Protein AF-I0S6Y0-F1 (afdb_monomer_lite)

Sequence (88 aa):
MHAPFYSRAIPVHQIATITCGPDDGMNHGLLNWFVTGLATSPDGLRINNGGQAHIDMSTTEGLRSVVVVDDLSQTEQLICAVRTTCSR

Radius of gyration: 13.36 Å; chains: 1; bounding box: 36×28×32 Å

Foldseek 3Di:
DDDPPDDDDDPLVQWPDKDKDWAPLDPPDDDPDDDDCQVPDPQAEEARPRATMWMWTATPVGHIYIYHDHDPVVSVVVVVVSVVVVVD

pLDDT: mean 76.84, std 16.43, range [37.88, 93.81]

Structure (mmCIF, N/CA/C/O backbone):
data_AF-I0S6Y0-F1
#
_entry.id   AF-I0S6Y0-F1
#
loop_
_atom_site.group_PDB
_atom_site.id
_atom_site.type_symbol
_atom_site.label_atom_id
_atom_site.label_alt_id
_atom_site.label_comp_id
_atom_site.label_asym_id
_atom_site.label_entity_id
_atom_site.label_seq_id
_atom_site.pdbx_PDB_ins_code
_atom_site.Cartn_x
_atom_site.Cartn_y
_atom_site.Cartn_z
_atom_site.occupancy
_atom_site.B_iso_or_equiv
_atom_site.auth_seq_id
_atom_site.auth_comp_id
_atom_site.auth_asym_id
_atom_site.auth_atom_id
_atom_site.pdbx_PDB_model_num
ATOM 1 N N . MET A 1 1 ? 16.357 -23.298 6.487 1.00 37.88 1 MET A N 1
ATOM 2 C CA . MET A 1 1 ? 15.947 -22.256 7.452 1.00 37.88 1 MET A CA 1
ATOM 3 C C . MET A 1 1 ? 14.620 -21.704 6.943 1.00 37.88 1 MET A C 1
ATOM 5 O O . MET A 1 1 ? 14.623 -20.926 6.003 1.00 37.88 1 MET A O 1
ATOM 9 N N . HIS A 1 2 ? 13.487 -22.220 7.425 1.00 41.44 2 HIS A N 1
ATOM 10 C CA . HIS A 1 2 ? 12.173 -21.701 7.034 1.00 41.44 2 HIS A CA 1
ATOM 11 C C . HIS A 1 2 ? 11.905 -20.471 7.896 1.00 41.44 2 HIS A C 1
ATOM 13 O O . HIS A 1 2 ? 11.530 -20.611 9.058 1.00 41.44 2 HIS A O 1
ATOM 19 N N . ALA A 1 3 ? 12.169 -19.275 7.369 1.00 41.06 3 ALA A N 1
ATOM 20 C CA . ALA A 1 3 ? 11.621 -18.077 7.988 1.00 41.06 3 ALA A CA 1
ATOM 21 C C . ALA A 1 3 ? 10.087 -18.217 7.950 1.00 41.06 3 ALA A C 1
ATOM 23 O O . ALA A 1 3 ? 9.552 -18.524 6.879 1.00 41.06 3 ALA A O 1
ATOM 24 N N . PRO A 1 4 ? 9.369 -18.086 9.079 1.00 48.12 4 PRO A N 1
ATOM 25 C CA . PRO A 1 4 ? 7.917 -18.107 9.047 1.00 48.12 4 PRO A CA 1
ATOM 26 C C . PRO A 1 4 ? 7.474 -16.935 8.177 1.00 48.12 4 PRO A C 1
ATOM 28 O O . PRO A 1 4 ? 7.810 -15.790 8.473 1.00 48.12 4 PRO A O 1
ATOM 31 N N . PHE A 1 5 ? 6.769 -17.223 7.082 1.00 53.47 5 PHE A N 1
ATOM 32 C CA . PHE A 1 5 ? 6.158 -16.197 6.249 1.00 53.47 5 PHE A CA 1
ATOM 33 C C . PHE A 1 5 ? 5.225 -15.373 7.138 1.00 53.47 5 PHE A C 1
ATOM 35 O O . PHE A 1 5 ? 4.125 -15.808 7.480 1.00 53.47 5 PHE A O 1
ATOM 42 N N . TYR A 1 6 ? 5.692 -14.207 7.579 1.00 59.28 6 TYR A N 1
ATOM 43 C CA . TYR A 1 6 ? 4.843 -13.242 8.252 1.00 59.28 6 TYR A CA 1
ATOM 44 C C . TYR A 1 6 ? 3.744 -12.849 7.280 1.00 59.28 6 TYR A C 1
ATOM 46 O O . TYR A 1 6 ? 3.995 -12.262 6.231 1.00 59.28 6 TYR A O 1
ATOM 54 N N . SER A 1 7 ? 2.527 -13.229 7.635 1.00 64.81 7 SER A N 1
ATOM 55 C CA . SER A 1 7 ? 1.321 -12.828 6.942 1.00 64.81 7 SER A CA 1
ATOM 56 C C . SER A 1 7 ? 0.464 -12.055 7.929 1.00 64.81 7 SER A C 1
ATOM 58 O O . SER A 1 7 ? 0.320 -12.429 9.094 1.00 64.81 7 SER A O 1
ATOM 60 N N . ARG A 1 8 ? -0.082 -10.936 7.464 1.00 72.81 8 ARG A N 1
ATOM 61 C CA . ARG A 1 8 ? -1.055 -10.145 8.204 1.00 72.81 8 ARG A CA 1
ATOM 62 C C . ARG A 1 8 ? -2.188 -9.804 7.257 1.00 72.81 8 ARG A C 1
ATOM 64 O O . ARG A 1 8 ? -1.951 -9.238 6.195 1.00 72.81 8 ARG A O 1
ATOM 71 N N . ALA A 1 9 ? -3.407 -10.139 7.656 1.00 80.94 9 ALA A N 1
ATOM 72 C CA . ALA A 1 9 ? -4.602 -9.658 6.984 1.00 80.94 9 ALA A CA 1
ATOM 73 C C . ALA A 1 9 ? -5.011 -8.314 7.600 1.00 80.94 9 ALA A C 1
ATOM 75 O O . ALA A 1 9 ? -5.086 -8.191 8.824 1.00 80.94 9 ALA A O 1
ATOM 76 N N . ILE A 1 10 ? -5.271 -7.317 6.754 1.00 82.88 10 ILE A N 1
ATOM 77 C CA . ILE A 1 10 ? -5.895 -6.049 7.140 1.00 82.88 10 ILE A CA 1
ATOM 78 C C . ILE A 1 10 ? -7.269 -6.022 6.461 1.00 82.88 10 ILE A C 1
ATOM 80 O O . ILE A 1 10 ? -7.328 -6.030 5.229 1.00 82.88 10 ILE A O 1
ATOM 84 N N . PRO A 1 11 ? -8.378 -6.040 7.221 1.00 88.00 11 PRO A N 1
ATOM 85 C CA . PRO A 1 11 ? -9.706 -5.869 6.655 1.00 88.00 11 PRO A CA 1
ATOM 86 C C . PRO A 1 11 ? -9.812 -4.547 5.895 1.00 88.00 11 PRO A C 1
ATOM 88 O O . PRO A 1 11 ? -9.420 -3.498 6.398 1.00 88.00 11 PRO A O 1
ATOM 91 N N . VAL A 1 12 ? -10.397 -4.588 4.700 1.00 87.12 12 VAL A N 1
ATOM 92 C CA . VAL A 1 12 ? -10.477 -3.421 3.808 1.00 87.12 12 VAL A CA 1
ATOM 93 C C . VAL A 1 12 ? -11.185 -2.224 4.461 1.00 87.12 12 VAL A C 1
ATOM 95 O O . VAL A 1 12 ? -10.743 -1.094 4.298 1.00 87.12 12 VAL A O 1
ATOM 98 N N . HIS A 1 13 ? -12.215 -2.460 5.282 1.00 89.12 13 HIS A N 1
ATOM 99 C CA . HIS A 1 13 ? -12.929 -1.398 6.006 1.00 89.12 13 HIS A CA 1
ATOM 100 C C . HIS A 1 13 ? -12.086 -0.693 7.085 1.00 89.12 13 HIS A C 1
ATOM 102 O O . HIS A 1 13 ? -12.493 0.350 7.585 1.00 89.12 13 HIS A O 1
ATOM 108 N N . GLN A 1 14 ? -10.935 -1.255 7.466 1.00 90.75 14 GLN A N 1
ATOM 109 C CA . GLN A 1 14 ? -9.994 -0.626 8.395 1.00 90.75 14 GLN A CA 1
ATOM 110 C C . GLN A 1 14 ? -8.967 0.250 7.673 1.00 90.75 14 GLN A C 1
ATOM 112 O O . GLN A 1 14 ? -8.184 0.920 8.341 1.00 90.75 14 GLN A O 1
ATOM 117 N N . ILE A 1 15 ? -8.936 0.256 6.336 1.00 90.62 15 ILE A N 1
ATOM 118 C CA . ILE A 1 15 ? -8.016 1.082 5.550 1.00 90.62 15 ILE A CA 1
ATOM 119 C C . ILE A 1 15 ? -8.543 2.519 5.538 1.00 90.62 15 ILE A C 1
ATOM 121 O O . ILE A 1 15 ? -9.573 2.810 4.934 1.00 90.62 15 ILE A O 1
ATOM 125 N N . ALA A 1 16 ? -7.820 3.423 6.196 1.00 92.44 16 ALA A N 1
ATOM 126 C CA . ALA A 1 16 ? -8.148 4.844 6.244 1.00 92.44 16 ALA A CA 1
ATOM 127 C C . ALA A 1 16 ? -7.612 5.585 5.012 1.00 92.44 16 ALA A C 1
ATOM 129 O O . ALA A 1 16 ? -8.313 6.403 4.419 1.00 92.44 16 ALA A O 1
ATOM 130 N N . THR A 1 17 ? -6.375 5.289 4.607 1.00 92.81 17 THR A N 1
ATOM 131 C CA . THR A 1 17 ? -5.760 5.868 3.407 1.00 92.81 17 THR A CA 1
ATOM 132 C C . THR A 1 17 ? -4.993 4.813 2.628 1.00 92.81 17 THR A C 1
ATOM 134 O O . THR A 1 17 ? -4.401 3.903 3.209 1.00 92.81 17 THR A O 1
ATOM 137 N N . ILE A 1 18 ? -4.988 4.963 1.303 1.00 92.75 18 ILE A N 1
ATOM 138 C CA . ILE A 1 18 ? -4.150 4.178 0.400 1.00 92.75 18 ILE A CA 1
ATOM 139 C C . ILE A 1 18 ? -3.681 5.056 -0.767 1.00 92.75 18 ILE A C 1
ATOM 141 O O . ILE A 1 18 ? -4.500 5.673 -1.457 1.00 92.75 18 ILE A O 1
ATOM 145 N N . THR A 1 19 ? -2.368 5.138 -0.963 1.00 93.81 19 THR A N 1
ATOM 146 C CA . THR A 1 19 ? -1.705 5.920 -2.019 1.00 93.81 19 THR A CA 1
ATOM 147 C C . THR A 1 19 ? -0.567 5.116 -2.637 1.00 93.81 19 THR A C 1
ATOM 149 O O . THR A 1 19 ? -0.150 4.105 -2.078 1.00 93.81 19 THR A O 1
ATOM 152 N N . CYS A 1 20 ? -0.076 5.539 -3.800 1.00 93.38 20 CYS A N 1
ATOM 153 C CA . CYS A 1 20 ? 1.043 4.892 -4.479 1.00 93.38 20 CYS A CA 1
ATOM 154 C C . CYS A 1 20 ? 2.048 5.905 -5.015 1.00 93.38 20 CYS A C 1
ATOM 156 O O . CYS A 1 20 ? 1.703 7.064 -5.263 1.00 93.38 20 CYS A O 1
ATOM 158 N N . GLY A 1 21 ? 3.268 5.433 -5.248 1.00 91.69 21 GLY A N 1
ATOM 159 C CA . GLY A 1 21 ? 4.342 6.223 -5.827 1.00 91.69 21 GLY A CA 1
ATOM 160 C C . GLY A 1 21 ? 5.475 5.358 -6.381 1.00 91.69 21 GLY A C 1
ATOM 161 O O . GLY A 1 21 ? 5.480 4.139 -6.188 1.00 91.69 21 GLY A O 1
ATOM 162 N N . PRO A 1 22 ? 6.430 5.975 -7.097 1.00 92.31 22 PRO A N 1
ATOM 163 C CA . PRO A 1 22 ? 7.657 5.303 -7.503 1.00 92.31 22 PRO A CA 1
ATOM 164 C C . PRO A 1 22 ? 8.512 4.957 -6.277 1.00 92.31 22 PRO A C 1
ATOM 166 O O . PRO A 1 22 ? 8.492 5.667 -5.273 1.00 92.31 22 PRO A O 1
ATOM 169 N N . ASP A 1 23 ? 9.285 3.884 -6.372 1.00 88.12 23 ASP A N 1
ATOM 170 C CA . ASP A 1 23 ? 10.244 3.440 -5.361 1.00 88.12 23 ASP A CA 1
ATOM 171 C C . ASP A 1 23 ? 11.591 3.191 -6.048 1.00 88.12 23 ASP A C 1
ATOM 173 O O . ASP A 1 23 ? 11.635 2.770 -7.203 1.00 88.12 23 ASP A O 1
ATOM 177 N N . ASP A 1 24 ? 12.698 3.473 -5.374 1.00 82.12 24 ASP A N 1
ATOM 178 C CA . ASP A 1 24 ? 14.040 3.233 -5.917 1.00 82.12 24 ASP A CA 1
ATOM 179 C C . ASP A 1 24 ? 14.558 1.819 -5.610 1.00 82.12 24 ASP A C 1
ATOM 181 O O . ASP A 1 24 ? 15.707 1.494 -5.917 1.00 82.12 24 ASP A O 1
ATOM 185 N N . GLY A 1 25 ? 13.722 0.970 -5.002 1.00 70.19 25 GLY A N 1
ATOM 186 C CA . GLY A 1 25 ? 14.049 -0.397 -4.606 1.00 70.19 25 GLY A CA 1
ATOM 187 C C . GLY A 1 25 ? 15.007 -0.458 -3.418 1.00 70.19 25 GLY A C 1
ATOM 188 O O . GLY A 1 25 ? 15.297 -1.541 -2.894 1.00 70.19 25 GLY A O 1
ATOM 189 N N . MET A 1 26 ? 15.486 0.693 -2.944 1.00 72.31 26 MET A N 1
ATOM 190 C CA . MET A 1 26 ? 16.445 0.772 -1.867 1.00 72.31 26 MET A CA 1
ATOM 191 C C . MET A 1 26 ? 15.732 0.638 -0.520 1.00 72.31 26 MET A C 1
ATOM 193 O O . MET A 1 26 ? 14.595 1.058 -0.284 1.00 72.31 26 MET A O 1
ATOM 197 N N . ASN A 1 27 ? 16.429 0.016 0.427 1.00 65.81 27 ASN A N 1
ATOM 198 C CA . ASN A 1 27 ? 15.984 -0.020 1.811 1.00 65.81 27 ASN A CA 1
ATOM 199 C C . ASN A 1 27 ? 16.482 1.233 2.522 1.00 65.81 27 ASN A C 1
ATOM 201 O O . ASN A 1 27 ? 17.565 1.228 3.099 1.00 65.81 27 ASN A O 1
ATOM 205 N N . HIS A 1 28 ? 15.675 2.295 2.500 1.00 64.81 28 HIS A N 1
ATOM 206 C CA . HIS A 1 28 ? 15.990 3.611 3.081 1.00 64.81 28 HIS A CA 1
ATOM 207 C C . HIS A 1 28 ? 16.024 3.644 4.621 1.00 64.81 28 HIS A C 1
ATOM 209 O O . HIS A 1 28 ? 15.875 4.693 5.234 1.00 64.81 28 HIS A O 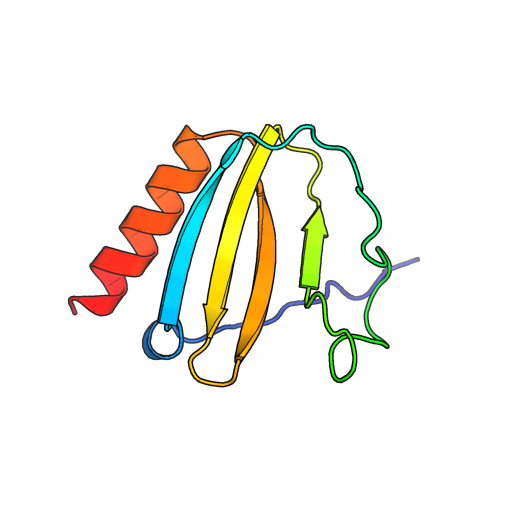1
ATOM 215 N N . GLY A 1 29 ? 16.274 2.498 5.258 1.00 59.56 29 GLY A N 1
ATOM 216 C CA . GLY A 1 29 ? 16.307 2.367 6.708 1.00 59.56 29 GLY A CA 1
ATOM 217 C C . GLY A 1 29 ? 14.920 2.137 7.290 1.00 59.56 29 GLY A C 1
ATOM 218 O O . GLY A 1 29 ? 14.371 3.000 7.953 1.00 59.56 29 GLY A O 1
ATOM 219 N N . LEU A 1 30 ? 14.382 0.936 7.084 1.00 51.94 30 LEU A N 1
ATOM 220 C CA . LEU A 1 30 ? 13.334 0.357 7.921 1.00 51.94 30 LEU A CA 1
ATOM 221 C C . LEU A 1 30 ? 13.761 -1.081 8.201 1.00 51.94 30 LEU A C 1
ATOM 223 O O . LEU A 1 30 ? 14.261 -1.762 7.307 1.00 51.94 30 LEU A O 1
ATOM 227 N N . LEU A 1 31 ? 13.694 -1.496 9.463 1.00 50.34 31 LEU A N 1
ATOM 228 C CA . LEU A 1 31 ? 14.247 -2.755 9.956 1.00 50.34 31 LEU A CA 1
ATOM 229 C C . LEU A 1 31 ? 13.677 -3.949 9.160 1.00 50.34 31 LEU A C 1
ATOM 231 O O . LEU A 1 31 ? 12.579 -4.426 9.435 1.00 50.34 31 LEU A O 1
ATOM 235 N N . ASN A 1 32 ? 14.427 -4.443 8.173 1.00 50.59 32 ASN A N 1
ATOM 236 C CA . ASN A 1 32 ? 14.065 -5.621 7.391 1.00 50.59 32 ASN A CA 1
ATOM 237 C C . ASN A 1 32 ? 14.528 -6.876 8.123 1.00 50.59 32 ASN A C 1
ATOM 239 O O . ASN A 1 32 ? 15.534 -7.473 7.758 1.00 50.59 32 ASN A O 1
ATOM 243 N N . TRP A 1 33 ? 13.821 -7.279 9.174 1.00 46.38 33 TRP A N 1
ATOM 244 C CA . TRP A 1 33 ? 13.784 -8.692 9.542 1.00 46.38 33 TRP A CA 1
ATOM 245 C C . TRP A 1 33 ? 12.518 -9.013 10.330 1.00 46.38 33 TRP A C 1
ATOM 247 O O . TRP A 1 33 ? 11.983 -8.175 11.055 1.00 46.38 33 TRP A O 1
ATOM 257 N N . PHE A 1 34 ? 12.028 -10.238 10.145 1.00 44.12 34 PHE A N 1
ATOM 258 C CA . PHE A 1 34 ? 10.763 -10.734 10.675 1.00 44.12 34 PHE A CA 1
ATOM 259 C C . PHE A 1 34 ? 10.564 -10.405 12.167 1.00 44.12 34 PHE A C 1
ATOM 261 O O . PHE A 1 34 ? 11.265 -10.931 13.024 1.00 44.12 34 PHE A O 1
ATOM 268 N N . VAL A 1 35 ? 9.522 -9.615 12.450 1.00 52.19 35 VAL A N 1
ATOM 269 C CA . VAL A 1 35 ? 8.711 -9.712 13.674 1.00 52.19 35 VAL A CA 1
ATOM 270 C C . VAL A 1 35 ? 9.472 -9.519 14.993 1.00 52.19 35 VAL A C 1
ATOM 272 O O . VAL A 1 35 ? 9.694 -10.482 15.709 1.00 52.19 35 VAL A O 1
ATOM 275 N N . THR A 1 36 ? 9.760 -8.279 15.398 1.00 47.78 36 THR A N 1
ATOM 276 C CA . THR A 1 36 ? 9.859 -7.947 16.845 1.00 47.78 36 THR A CA 1
ATOM 277 C C . THR A 1 36 ? 9.521 -6.491 17.187 1.00 47.78 36 THR A C 1
ATOM 279 O O . THR A 1 36 ? 9.108 -6.230 18.310 1.00 47.78 36 THR A O 1
ATOM 282 N N . GLY A 1 37 ? 9.622 -5.547 16.242 1.00 48.66 37 GLY A N 1
ATOM 283 C CA . GLY A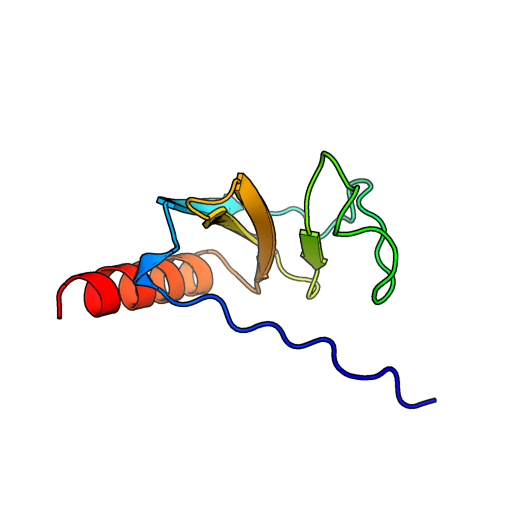 1 37 ? 9.478 -4.111 16.539 1.00 48.66 37 GLY A CA 1
ATOM 284 C C . GLY A 1 37 ? 8.184 -3.426 16.090 1.00 48.66 37 GLY A C 1
ATOM 285 O O . GLY A 1 37 ? 8.031 -2.240 16.351 1.00 48.66 37 GLY A O 1
ATOM 286 N N . LEU A 1 38 ? 7.252 -4.110 15.408 1.00 56.50 38 LEU A N 1
ATOM 287 C CA . LEU A 1 38 ? 6.119 -3.426 14.756 1.00 56.50 38 LEU A CA 1
ATOM 288 C C . LEU A 1 38 ? 5.220 -2.661 15.739 1.00 56.50 38 LEU A C 1
ATOM 290 O O . LEU A 1 38 ? 4.764 -1.571 15.416 1.00 56.50 38 LEU A O 1
ATOM 294 N N . ALA A 1 39 ? 4.983 -3.209 16.934 1.00 53.81 39 ALA A N 1
ATOM 295 C CA . ALA A 1 39 ? 4.144 -2.560 17.944 1.00 53.81 39 ALA A CA 1
ATOM 296 C C . ALA A 1 39 ? 4.730 -1.228 18.449 1.00 53.81 39 ALA A C 1
ATOM 298 O O . ALA A 1 39 ? 4.002 -0.422 19.020 1.00 53.81 39 ALA A O 1
ATOM 299 N N . THR A 1 40 ? 6.031 -1.001 18.250 1.00 55.81 40 THR A N 1
ATOM 300 C CA . THR A 1 40 ? 6.765 0.155 18.779 1.00 55.81 40 THR A CA 1
ATOM 301 C C . THR A 1 40 ? 7.503 0.951 17.701 1.00 55.81 40 THR A C 1
ATOM 303 O O . THR A 1 40 ? 8.178 1.918 18.037 1.00 55.81 40 THR A O 1
ATOM 306 N N . SER A 1 41 ? 7.421 0.551 16.426 1.00 63.06 41 SER A N 1
ATOM 307 C CA . SER A 1 41 ? 8.086 1.239 15.315 1.00 63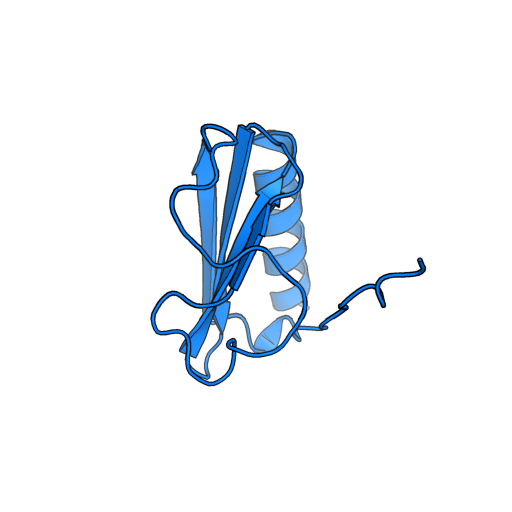.06 41 SER A CA 1
ATOM 308 C C . SER A 1 41 ? 7.299 2.503 14.953 1.00 63.06 41 SER A C 1
ATOM 310 O O . SER A 1 41 ? 6.171 2.372 14.468 1.00 63.06 41 SER A O 1
ATOM 312 N N . PRO A 1 42 ? 7.857 3.715 15.145 1.00 64.75 42 PRO A N 1
ATOM 313 C CA . PRO A 1 42 ? 7.177 4.951 14.752 1.00 64.75 42 PRO A CA 1
ATOM 314 C C . PRO A 1 42 ? 6.979 5.045 13.231 1.00 64.75 42 PRO A C 1
ATOM 316 O O . PRO A 1 42 ? 6.029 5.677 12.770 1.00 64.75 42 PRO A O 1
ATOM 319 N N . ASP A 1 43 ? 7.829 4.363 12.462 1.00 68.44 43 ASP A N 1
ATOM 320 C CA . ASP A 1 43 ? 7.818 4.385 10.999 1.00 68.44 43 ASP A CA 1
ATOM 321 C C . ASP A 1 43 ? 6.959 3.263 10.382 1.00 68.44 43 ASP A C 1
ATOM 323 O O . ASP A 1 43 ? 6.802 3.179 9.165 1.00 68.44 43 ASP A O 1
ATOM 327 N N . GLY A 1 44 ? 6.357 2.404 11.214 1.00 74.88 44 GLY A N 1
ATOM 328 C CA . GLY A 1 44 ? 5.469 1.330 10.771 1.00 74.88 44 GLY A CA 1
ATOM 329 C C . GLY A 1 44 ? 6.197 0.134 10.150 1.00 74.88 44 GLY A C 1
ATOM 330 O O . GLY A 1 44 ? 7.293 -0.239 10.579 1.00 74.88 44 GLY A O 1
ATOM 331 N N . LEU A 1 45 ? 5.539 -0.516 9.186 1.00 78.38 45 LEU A N 1
ATOM 332 C CA . LEU A 1 45 ? 6.027 -1.702 8.474 1.00 78.38 45 LEU A CA 1
ATOM 333 C C . LEU A 1 45 ? 6.408 -1.342 7.037 1.00 78.38 45 LEU A C 1
ATOM 335 O O . LEU A 1 45 ? 5.559 -0.841 6.313 1.00 78.38 45 LEU A O 1
ATOM 339 N N . ARG A 1 46 ? 7.611 -1.692 6.577 1.00 79.56 46 ARG A N 1
ATOM 340 C CA . ARG A 1 46 ? 7.926 -1.732 5.141 1.00 79.56 46 ARG A CA 1
ATOM 341 C C . ARG A 1 46 ? 8.214 -3.161 4.717 1.00 79.56 46 ARG A C 1
ATOM 343 O O . ARG A 1 46 ? 9.070 -3.819 5.298 1.00 79.56 46 ARG A O 1
ATOM 350 N N . ILE A 1 47 ? 7.484 -3.631 3.716 1.00 78.00 47 ILE A N 1
ATOM 351 C CA . ILE A 1 47 ? 7.691 -4.923 3.071 1.00 78.00 47 ILE A CA 1
ATOM 352 C C . ILE A 1 47 ? 8.349 -4.624 1.730 1.00 78.00 47 ILE A C 1
ATOM 354 O O . ILE A 1 47 ? 7.678 -4.193 0.793 1.00 78.00 47 ILE A O 1
ATOM 358 N N . ASN A 1 48 ? 9.669 -4.785 1.660 1.00 76.25 48 ASN A N 1
ATOM 359 C CA . ASN A 1 48 ? 10.399 -4.587 0.417 1.00 76.25 48 ASN A CA 1
ATOM 360 C C . ASN A 1 48 ? 10.511 -5.912 -0.353 1.00 76.25 48 ASN A C 1
ATOM 362 O O . ASN A 1 48 ? 11.237 -6.808 0.075 1.00 76.25 48 ASN A O 1
ATOM 366 N N . ASN A 1 49 ? 9.814 -6.012 -1.488 1.00 71.06 49 ASN A N 1
ATOM 367 C CA . ASN A 1 49 ? 9.875 -7.168 -2.388 1.00 71.06 49 ASN A CA 1
ATOM 368 C C . ASN A 1 49 ? 10.820 -6.967 -3.590 1.00 71.06 49 ASN A C 1
ATOM 370 O O . ASN A 1 49 ? 10.835 -7.805 -4.484 1.00 71.06 49 ASN A O 1
ATOM 374 N N . GLY A 1 50 ? 11.627 -5.899 -3.613 1.00 71.31 50 GLY A N 1
ATOM 375 C CA . GLY A 1 50 ? 12.617 -5.653 -4.669 1.00 71.31 50 GLY A CA 1
ATOM 376 C C . GLY A 1 50 ? 12.051 -5.051 -5.959 1.00 71.31 50 GLY A C 1
ATOM 377 O O . GLY A 1 50 ? 12.565 -5.349 -7.033 1.00 71.31 50 GLY A O 1
ATOM 378 N N . GLY A 1 51 ? 11.008 -4.226 -5.857 1.00 83.94 51 GLY A N 1
ATOM 379 C CA . GLY A 1 51 ? 10.376 -3.552 -6.995 1.00 83.94 51 GLY A CA 1
ATOM 380 C C . GLY A 1 51 ? 10.701 -2.056 -7.102 1.00 83.94 51 GLY A C 1
ATOM 381 O O . GLY A 1 51 ? 11.529 -1.537 -6.357 1.00 83.94 51 GLY A O 1
ATOM 382 N N . GLN A 1 52 ? 10.048 -1.371 -8.044 1.00 90.56 52 GLN A N 1
ATOM 383 C CA . GLN A 1 52 ? 10.293 0.045 -8.395 1.00 90.56 52 GLN A CA 1
ATOM 384 C C . GLN A 1 52 ? 9.069 0.948 -8.150 1.00 90.56 52 GLN A C 1
ATOM 386 O O . GLN A 1 52 ? 8.991 2.083 -8.629 1.00 90.56 52 GLN A O 1
ATOM 391 N N . ALA A 1 53 ? 8.075 0.448 -7.420 1.00 92.00 53 ALA A N 1
ATOM 392 C CA . ALA A 1 53 ? 6.930 1.222 -6.963 1.00 92.00 53 ALA A CA 1
ATOM 393 C C . ALA A 1 53 ? 6.519 0.784 -5.558 1.00 92.00 53 ALA A C 1
ATOM 395 O O . ALA A 1 53 ? 6.906 -0.286 -5.093 1.00 92.00 53 ALA A O 1
ATOM 396 N N . HIS A 1 54 ? 5.724 1.594 -4.870 1.00 90.69 54 HIS A N 1
ATOM 397 C CA . HIS A 1 54 ? 5.206 1.245 -3.554 1.00 90.69 54 HIS A CA 1
ATOM 398 C C . HIS A 1 54 ? 3.757 1.679 -3.355 1.00 90.69 54 HIS A C 1
ATOM 400 O O . HIS A 1 54 ? 3.238 2.567 -4.036 1.00 90.69 54 HIS A O 1
ATOM 406 N N . ILE A 1 55 ? 3.122 1.040 -2.376 1.00 90.88 55 ILE A N 1
ATOM 407 C CA . ILE A 1 55 ? 1.833 1.430 -1.814 1.00 90.88 55 ILE A CA 1
ATOM 408 C C . ILE A 1 55 ? 2.054 1.862 -0.373 1.00 90.88 55 ILE A C 1
ATOM 410 O O . ILE A 1 55 ? 2.573 1.078 0.420 1.00 90.88 55 ILE A O 1
ATOM 414 N N . ASP A 1 56 ? 1.592 3.060 -0.034 1.00 90.81 56 ASP A N 1
ATOM 415 C CA . ASP A 1 56 ? 1.438 3.518 1.343 1.00 90.81 56 ASP A CA 1
ATOM 416 C C . ASP A 1 56 ? 0.007 3.275 1.802 1.00 90.81 56 ASP A C 1
ATOM 418 O O . ASP A 1 56 ? -0.960 3.696 1.162 1.00 90.81 56 ASP A O 1
ATOM 422 N N . MET A 1 57 ? -0.127 2.624 2.949 1.00 90.94 57 MET A N 1
ATOM 423 C CA . MET A 1 57 ? -1.402 2.333 3.578 1.00 90.94 57 MET A CA 1
ATOM 424 C C . MET A 1 57 ? -1.381 2.778 5.033 1.00 90.94 57 MET A C 1
ATOM 426 O O . MET A 1 57 ? -0.437 2.491 5.773 1.00 90.94 57 MET A O 1
ATOM 430 N N . SER A 1 58 ? -2.464 3.419 5.467 1.00 90.69 58 SER A N 1
ATOM 431 C CA . SER A 1 58 ? -2.737 3.610 6.888 1.00 90.69 58 SER A CA 1
ATOM 432 C C . SER A 1 58 ? -4.075 2.998 7.276 1.00 90.69 58 SER A C 1
ATOM 434 O O . SER A 1 58 ? -5.039 3.024 6.507 1.00 90.69 58 SER A O 1
ATOM 436 N N . THR A 1 59 ? -4.126 2.432 8.478 1.00 90.00 59 THR A N 1
ATOM 437 C CA . THR A 1 59 ? -5.371 1.938 9.073 1.00 90.00 59 THR A CA 1
ATOM 438 C C . THR A 1 59 ? -6.003 2.985 9.985 1.00 90.00 59 THR A C 1
ATOM 440 O O . THR A 1 59 ? -5.320 3.888 10.470 1.00 90.00 59 THR A O 1
ATOM 443 N N . THR A 1 60 ? -7.291 2.833 10.287 1.00 89.69 60 THR A N 1
ATOM 444 C CA . THR A 1 60 ? -8.017 3.680 11.250 1.00 89.69 60 THR A CA 1
ATOM 445 C C . THR A 1 60 ? -7.419 3.650 12.659 1.00 89.69 60 THR A C 1
ATOM 447 O O . THR A 1 60 ? -7.580 4.605 13.410 1.00 89.69 60 THR A O 1
ATOM 450 N N . GLU A 1 61 ? -6.700 2.582 13.013 1.00 87.44 61 GLU A N 1
ATOM 451 C CA . GLU A 1 61 ? -6.002 2.429 14.298 1.00 87.44 61 GLU A CA 1
ATOM 452 C C . GLU A 1 61 ? -4.570 2.996 14.279 1.00 87.44 61 GLU A C 1
ATOM 454 O O . GLU A 1 61 ? -3.836 2.884 15.258 1.00 87.44 61 GLU A O 1
ATOM 459 N N . GLY A 1 62 ? -4.148 3.609 13.169 1.00 84.75 62 GLY A N 1
ATOM 460 C CA . GLY A 1 62 ? -2.857 4.289 13.058 1.00 84.75 62 GLY A CA 1
ATOM 461 C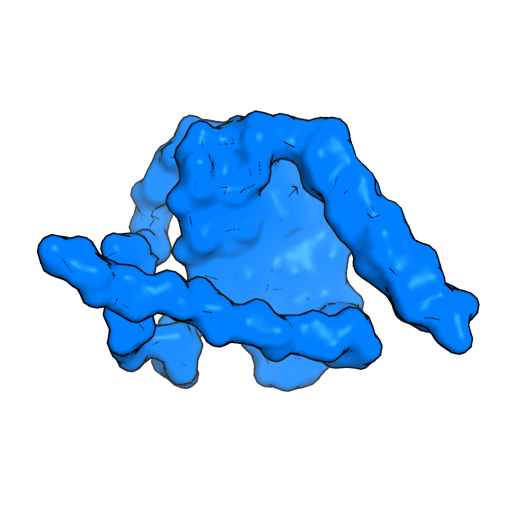 C . GLY A 1 62 ? -1.689 3.409 12.609 1.00 84.75 62 GLY A C 1
ATOM 462 O O . GLY A 1 62 ? -0.584 3.925 12.449 1.00 84.75 62 GLY A O 1
ATOM 463 N N . LEU A 1 63 ? -1.903 2.113 12.336 1.00 83.62 63 LEU A N 1
ATOM 464 C CA . LEU A 1 63 ? -0.874 1.283 11.699 1.00 83.62 63 LEU A CA 1
ATOM 465 C C . LEU A 1 63 ? -0.541 1.841 10.312 1.00 83.62 63 LEU A C 1
ATOM 467 O O . LEU A 1 63 ? -1.447 2.023 9.498 1.00 83.62 63 LEU A O 1
ATOM 471 N N . ARG A 1 64 ? 0.753 2.045 10.046 1.00 85.88 64 ARG A N 1
ATOM 472 C CA . ARG A 1 64 ? 1.296 2.444 8.742 1.00 85.88 64 ARG A CA 1
ATOM 473 C C . ARG A 1 64 ? 2.032 1.281 8.097 1.00 85.88 64 ARG A C 1
ATOM 475 O O . ARG A 1 64 ? 2.756 0.543 8.771 1.00 85.88 64 ARG A O 1
ATOM 482 N N . SER A 1 65 ? 1.817 1.083 6.805 1.00 84.50 65 SER A N 1
ATOM 483 C CA . SER A 1 65 ? 2.454 0.019 6.038 1.00 84.50 65 SER A CA 1
ATOM 484 C C . SER A 1 65 ? 2.834 0.505 4.649 1.00 84.50 65 SER A C 1
ATOM 486 O O . SER A 1 65 ? 2.016 1.108 3.964 1.00 84.50 65 SER A O 1
ATOM 488 N N . VAL A 1 66 ? 4.058 0.193 4.245 1.00 86.19 66 VAL A N 1
ATOM 489 C CA . VAL A 1 66 ? 4.594 0.428 2.910 1.00 86.19 66 VAL A CA 1
ATOM 490 C C . VAL A 1 66 ? 4.878 -0.922 2.276 1.00 86.19 66 VAL A C 1
ATOM 492 O O . VAL A 1 66 ? 5.583 -1.744 2.861 1.00 86.19 66 VAL A O 1
ATOM 495 N N . VAL A 1 67 ? 4.340 -1.176 1.092 1.00 85.19 67 VAL A N 1
ATOM 496 C CA . VAL A 1 67 ? 4.621 -2.406 0.342 1.00 85.19 67 VAL A CA 1
ATOM 497 C C . VAL A 1 67 ? 5.266 -2.016 -0.970 1.00 85.19 67 VAL A C 1
ATOM 499 O O . VAL A 1 67 ? 4.631 -1.342 -1.775 1.00 85.19 67 VAL A O 1
ATOM 502 N N . VAL A 1 68 ? 6.515 -2.428 -1.170 1.00 86.94 68 VAL A N 1
ATOM 503 C CA . VAL A 1 68 ? 7.205 -2.269 -2.453 1.00 86.94 68 VAL A CA 1
ATOM 504 C C . VAL A 1 68 ? 6.718 -3.368 -3.385 1.00 86.94 68 VAL A C 1
ATOM 506 O O . VAL A 1 68 ? 6.681 -4.541 -3.009 1.00 86.94 68 VAL A O 1
ATOM 509 N N . VAL A 1 69 ? 6.331 -2.970 -4.585 1.00 86.50 69 VAL A N 1
ATOM 510 C CA . VAL A 1 69 ? 5.747 -3.806 -5.629 1.00 86.50 69 VAL A CA 1
ATOM 511 C C . VAL A 1 69 ? 6.491 -3.572 -6.943 1.00 86.50 69 VAL A C 1
ATOM 513 O O . VAL A 1 69 ? 7.273 -2.625 -7.059 1.00 86.50 69 VAL A O 1
ATOM 516 N N . ASP A 1 70 ? 6.262 -4.438 -7.923 1.00 89.06 70 ASP A N 1
ATOM 517 C CA . ASP A 1 70 ? 7.066 -4.517 -9.139 1.00 89.06 70 ASP A CA 1
ATOM 518 C C . ASP A 1 70 ? 7.033 -3.210 -9.925 1.00 89.06 70 ASP A C 1
ATOM 520 O O . ASP A 1 70 ? 8.087 -2.715 -10.296 1.00 89.06 70 ASP A O 1
ATOM 524 N N . ASP A 1 71 ? 5.859 -2.616 -10.151 1.00 91.44 71 ASP A N 1
ATOM 525 C CA . ASP A 1 71 ? 5.725 -1.373 -10.912 1.00 91.44 71 ASP A CA 1
ATOM 526 C C . ASP A 1 71 ? 4.465 -0.563 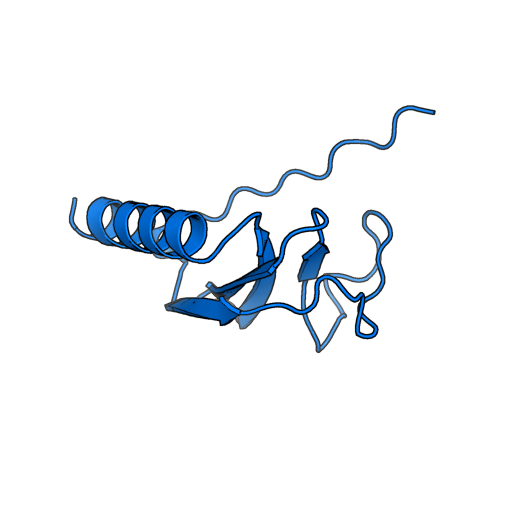-10.557 1.00 91.44 71 ASP A C 1
ATOM 528 O O . ASP A 1 71 ? 3.600 -0.984 -9.783 1.00 91.44 71 ASP A O 1
ATOM 532 N N . LEU A 1 72 ? 4.364 0.641 -11.131 1.00 92.62 72 LEU A N 1
ATOM 533 C CA . LEU A 1 72 ? 3.229 1.538 -10.909 1.00 92.62 72 LEU A CA 1
ATOM 534 C C . LEU A 1 72 ? 1.898 0.935 -11.382 1.00 92.62 72 LEU A C 1
ATOM 536 O O . LEU A 1 72 ? 0.883 1.149 -10.722 1.00 92.62 72 LEU A O 1
ATOM 540 N N . SER A 1 73 ? 1.882 0.140 -12.456 1.00 93.50 73 SER A N 1
ATOM 541 C CA . SER A 1 73 ? 0.644 -0.490 -12.927 1.00 93.50 73 SER A CA 1
ATOM 542 C C . SE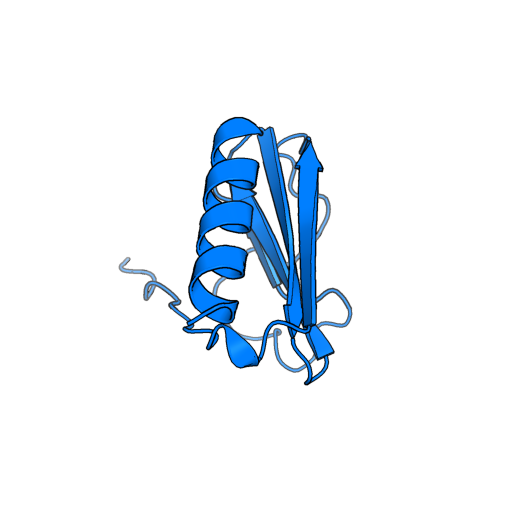R A 1 73 ? 0.092 -1.456 -11.879 1.00 93.50 73 SER A C 1
ATOM 544 O O . SER A 1 73 ? -1.110 -1.465 -11.604 1.00 93.50 73 SER A O 1
ATOM 546 N N . GLN A 1 74 ? 0.970 -2.207 -11.213 1.00 91.38 74 GLN A N 1
ATOM 547 C CA . GLN A 1 74 ? 0.585 -3.071 -10.103 1.00 91.38 74 GLN A CA 1
ATOM 548 C C . GLN A 1 74 ? 0.017 -2.269 -8.922 1.00 91.38 74 GLN A C 1
ATOM 550 O O . GLN A 1 74 ? -0.983 -2.680 -8.326 1.00 91.38 74 GLN A O 1
ATOM 555 N N . THR A 1 75 ? 0.593 -1.102 -8.600 1.00 91.94 75 THR A N 1
ATOM 556 C CA . THR A 1 75 ? 0.042 -0.238 -7.539 1.00 91.94 75 THR A CA 1
ATOM 557 C C . THR A 1 75 ? -1.378 0.244 -7.852 1.00 91.94 75 THR A C 1
ATOM 559 O O . THR A 1 75 ? -2.253 0.193 -6.985 1.00 91.94 75 THR A O 1
ATOM 562 N N . GLU A 1 76 ? -1.643 0.644 -9.098 1.00 93.19 76 GLU A N 1
ATOM 563 C CA . GLU A 1 76 ? -2.953 1.126 -9.544 1.00 93.19 76 GLU A CA 1
ATOM 564 C C . GLU A 1 76 ? -4.012 0.022 -9.475 1.00 93.19 76 GLU A C 1
ATOM 566 O O . GLU A 1 76 ? -5.125 0.250 -8.990 1.00 93.19 76 GLU A O 1
ATOM 571 N N . GLN A 1 77 ? -3.653 -1.193 -9.901 1.00 92.06 77 GLN A N 1
ATOM 572 C CA . GLN A 1 77 ? -4.520 -2.369 -9.814 1.00 92.06 77 GLN A CA 1
ATOM 573 C C . GLN A 1 77 ? -4.904 -2.677 -8.363 1.00 92.06 77 GLN A C 1
ATOM 575 O O . GLN A 1 77 ? -6.079 -2.907 -8.068 1.00 92.06 77 GLN A O 1
ATOM 580 N N . LEU A 1 78 ? -3.937 -2.631 -7.443 1.00 89.25 78 LEU A N 1
ATOM 581 C CA . LEU A 1 78 ? -4.168 -2.889 -6.022 1.00 89.25 78 LEU A CA 1
ATOM 582 C C . LEU A 1 78 ? -5.038 -1.803 -5.374 1.00 89.25 78 LEU A C 1
ATOM 584 O O . LEU A 1 78 ? -5.985 -2.126 -4.654 1.00 89.25 78 LEU A O 1
ATOM 588 N N . ILE A 1 79 ? -4.791 -0.524 -5.675 1.00 91.62 79 ILE A N 1
ATOM 589 C CA . ILE A 1 79 ? -5.635 0.583 -5.199 1.00 91.62 79 ILE A CA 1
ATOM 590 C C . ILE A 1 79 ? -7.066 0.445 -5.721 1.00 91.62 79 ILE A C 1
ATOM 592 O O . ILE A 1 79 ? -8.021 0.623 -4.958 1.00 91.62 79 ILE A O 1
ATOM 596 N N . CYS A 1 80 ? -7.230 0.118 -7.004 1.00 92.38 80 CYS A N 1
ATOM 597 C CA . CYS A 1 80 ? -8.541 -0.104 -7.603 1.00 92.38 80 CYS A CA 1
ATOM 598 C C . CYS A 1 80 ? -9.279 -1.246 -6.890 1.00 92.38 80 CYS A C 1
ATOM 600 O O . CYS A 1 80 ? -10.407 -1.057 -6.436 1.00 92.38 80 CYS A O 1
ATOM 602 N N . ALA A 1 81 ? -8.611 -2.385 -6.679 1.00 89.31 81 ALA A N 1
ATOM 603 C CA . ALA A 1 81 ? -9.180 -3.540 -5.990 1.00 89.31 81 ALA A CA 1
ATOM 604 C C . ALA A 1 81 ? -9.648 -3.211 -4.561 1.00 89.31 81 ALA A C 1
ATOM 606 O O . ALA A 1 81 ? -10.756 -3.593 -4.170 1.00 89.31 81 ALA A O 1
ATOM 607 N N . VAL A 1 82 ? -8.850 -2.458 -3.795 1.00 87.50 82 VAL A N 1
ATOM 608 C CA . VAL A 1 82 ? -9.227 -2.002 -2.447 1.00 87.50 82 VAL A CA 1
ATOM 609 C C . VAL A 1 82 ? -10.474 -1.116 -2.505 1.00 87.50 82 VAL A C 1
ATOM 611 O O . VAL A 1 82 ? -11.445 -1.372 -1.793 1.00 87.50 82 VAL A O 1
ATOM 614 N N . ARG A 1 83 ? -10.505 -0.125 -3.404 1.00 87.50 83 ARG A N 1
ATOM 615 C CA . ARG A 1 83 ? -11.633 0.816 -3.537 1.00 87.50 83 ARG A CA 1
ATOM 616 C C . ARG A 1 83 ? -12.928 0.141 -3.995 1.00 87.50 83 ARG A C 1
ATOM 618 O O . ARG A 1 83 ? -13.999 0.455 -3.475 1.00 87.50 83 ARG A O 1
ATOM 625 N N . THR A 1 84 ? -12.853 -0.802 -4.933 1.00 88.44 84 THR A N 1
ATOM 626 C CA . THR A 1 84 ? -14.025 -1.571 -5.379 1.00 88.44 84 THR A CA 1
ATOM 627 C C . THR A 1 84 ? -14.554 -2.477 -4.269 1.00 88.44 84 THR A C 1
ATOM 629 O O . THR A 1 84 ? -15.764 -2.650 -4.151 1.00 88.44 84 THR A O 1
ATOM 632 N N . THR A 1 85 ? -13.670 -3.007 -3.420 1.00 83.75 85 THR A N 1
ATOM 633 C CA . THR A 1 85 ? -14.062 -3.836 -2.273 1.00 83.75 85 THR A CA 1
ATOM 634 C C . THR A 1 85 ? -14.726 -3.010 -1.166 1.00 83.75 85 THR A C 1
ATOM 636 O O . THR A 1 85 ? -15.669 -3.497 -0.560 1.00 83.75 85 THR A O 1
ATOM 639 N N . CYS A 1 86 ? -14.319 -1.750 -0.949 1.00 65.06 86 CYS A N 1
ATOM 640 C CA . CYS A 1 86 ? -15.014 -0.829 -0.033 1.00 65.06 86 CYS A CA 1
ATOM 641 C C . CYS A 1 86 ? -16.424 -0.426 -0.499 1.00 65.06 86 CYS A C 1
ATOM 643 O O . CYS A 1 86 ? -17.211 0.062 0.305 1.00 65.06 86 CYS A O 1
ATOM 645 N N . SER A 1 87 ? -16.715 -0.539 -1.799 1.00 61.62 87 SER A N 1
ATOM 646 C CA . SER A 1 87 ? -17.974 -0.067 -2.398 1.00 61.62 87 SER A CA 1
ATOM 647 C C . SER A 1 87 ? -19.075 -1.140 -2.426 1.00 61.62 87 SER A C 1
ATOM 649 O O . SER A 1 87 ? -20.152 -0.886 -2.965 1.00 61.62 87 SER A O 1
ATOM 651 N N . ARG A 1 88 ? -18.792 -2.341 -1.909 1.00 54.88 88 ARG A N 1
ATOM 652 C CA . ARG A 1 88 ? -19.733 -3.460 -1.755 1.00 54.88 88 ARG A CA 1
ATOM 653 C C . ARG A 1 88 ? -20.121 -3.620 -0.295 1.00 54.88 88 ARG A C 1
ATOM 655 O O . ARG A 1 88 ? -21.302 -3.954 -0.071 1.00 54.88 88 ARG A O 1
#

Secondary structure (DSSP, 8-state):
-----------GGGEEEEEEEE--S---S---SSSSSGGG-TT-EEEE-S-SEEEEEEETT--EEEEEES-HHHHHHHHHHHHHHHT-

Organism: NCBI:txid1095729